Protein AF-A0A9D5K9U4-F1 (afdb_monomer_lite)

Foldseek 3Di:
DVVDPPDDLDPCPDPVNVQCQDDDCNHPVVVCVVVPDPDDDDPDPVSVVVVD

InterPro domains:
  IPR004352 Glycoside-hydrolase family GH114, TIM-barrel domain [PF03537] (3-49)
  IPR013785 Aldolase-type TIM barrel [G3DSA:3.20.20.70] (1-52)
  IPR017853 Glycoside hydrolase superfamily [SSF51445] (1-49)

Organism: NCBI:txid2052148

Structure (mmCIF, N/CA/C/O backbone):
data_AF-A0A9D5K9U4-F1
#
_entry.id   AF-A0A9D5K9U4-F1
#
loop_
_atom_site.group_PDB
_atom_site.id
_atom_site.type_symbol
_atom_site.label_atom_id
_atom_site.label_alt_id
_atom_site.label_comp_id
_atom_site.label_asym_id
_atom_site.label_entity_id
_atom_site.label_seq_id
_atom_site.pdbx_PDB_ins_code
_atom_site.Cartn_x
_atom_site.Cartn_y
_atom_site.Cartn_z
_atom_site.occupancy
_atom_site.B_iso_or_equiv
_atom_site.auth_seq_id
_atom_site.auth_comp_id
_atom_site.auth_asym_id
_atom_site.auth_atom_id
_atom_site.pdbx_PDB_model_num
ATOM 1 N N . ASN A 1 1 ? 4.904 8.496 -13.653 1.00 79.12 1 ASN A N 1
ATOM 2 C CA . ASN A 1 1 ? 3.946 7.891 -14.593 1.00 79.12 1 ASN A CA 1
ATOM 3 C C . ASN A 1 1 ? 3.558 8.950 -15.631 1.00 79.12 1 ASN A C 1
ATOM 5 O O . ASN A 1 1 ? 3.025 9.973 -15.212 1.00 79.12 1 ASN A O 1
ATOM 9 N N . PRO A 1 2 ? 3.913 8.789 -16.923 1.00 84.50 2 PRO A N 1
ATOM 10 C CA . PRO A 1 2 ? 3.672 9.803 -17.960 1.00 84.50 2 PRO A CA 1
ATOM 11 C C . PRO A 1 2 ? 2.201 10.207 -18.102 1.00 84.50 2 PRO A C 1
ATOM 13 O O . PRO A 1 2 ? 1.917 11.391 -18.273 1.00 84.50 2 PRO A O 1
ATOM 16 N N . ASP A 1 3 ? 1.285 9.251 -17.939 1.00 91.00 3 ASP A N 1
ATOM 17 C CA . ASP A 1 3 ? -0.159 9.482 -18.074 1.00 91.00 3 ASP A CA 1
ATOM 18 C C . ASP A 1 3 ? -0.805 9.972 -16.767 1.00 91.00 3 ASP A C 1
ATOM 20 O O . ASP A 1 3 ? -1.891 10.548 -16.772 1.00 91.00 3 ASP A O 1
ATOM 24 N N . TRP A 1 4 ? -0.114 9.800 -15.634 1.00 91.69 4 TRP A N 1
ATOM 25 C CA . TRP A 1 4 ? -0.635 10.093 -14.297 1.00 91.69 4 TRP A CA 1
ATOM 26 C C . TRP A 1 4 ? 0.318 11.007 -13.529 1.00 91.69 4 TRP A C 1
ATOM 28 O O . TRP A 1 4 ? 1.163 10.571 -12.737 1.00 91.69 4 TRP A O 1
ATOM 38 N N . LYS A 1 5 ? 0.190 12.313 -13.783 1.00 95.38 5 LYS A N 1
ATOM 39 C CA . LYS A 1 5 ? 0.988 13.348 -13.118 1.00 95.38 5 LYS A CA 1
ATOM 40 C C . LYS A 1 5 ? 0.814 13.269 -11.599 1.00 95.38 5 LYS A C 1
ATOM 42 O O . LYS A 1 5 ? -0.301 13.329 -11.097 1.00 95.38 5 LYS A O 1
ATOM 47 N N . GLY A 1 6 ? 1.933 13.205 -10.879 1.00 95.69 6 GLY A N 1
ATOM 48 C CA . GLY A 1 6 ? 1.955 13.067 -9.419 1.00 95.69 6 GLY A CA 1
ATOM 49 C C . GLY A 1 6 ? 2.047 11.620 -8.933 1.00 95.69 6 GLY A C 1
ATOM 50 O O . GLY A 1 6 ? 2.391 11.413 -7.774 1.00 95.69 6 GLY A O 1
ATOM 51 N N . ASN A 1 7 ? 1.848 10.630 -9.813 1.00 95.75 7 ASN A N 1
ATOM 52 C CA . ASN A 1 7 ? 2.069 9.226 -9.478 1.00 95.75 7 ASN A CA 1
ATOM 53 C C . ASN A 1 7 ? 3.508 8.821 -9.816 1.00 95.75 7 ASN A C 1
ATOM 55 O O . ASN A 1 7 ? 3.981 8.953 -10.957 1.00 95.75 7 ASN A O 1
ATOM 59 N N . TYR A 1 8 ? 4.187 8.276 -8.814 1.00 95.12 8 TYR A N 1
ATOM 60 C CA . TYR A 1 8 ? 5.557 7.787 -8.899 1.00 95.12 8 TYR A CA 1
ATOM 61 C C . TYR A 1 8 ? 5.552 6.264 -8.786 1.00 95.12 8 TYR A C 1
ATOM 63 O O . TYR A 1 8 ? 4.819 5.713 -7.969 1.00 95.12 8 TYR A O 1
ATOM 71 N N . LEU A 1 9 ? 6.355 5.591 -9.615 1.00 94.62 9 LEU A N 1
ATOM 72 C CA . LEU A 1 9 ? 6.599 4.163 -9.443 1.00 94.62 9 LEU A CA 1
ATOM 73 C C . LEU A 1 9 ? 7.388 3.976 -8.144 1.00 94.62 9 LEU A C 1
ATOM 75 O O . LEU A 1 9 ? 8.393 4.655 -7.923 1.00 94.62 9 LEU A O 1
ATOM 79 N N . VAL A 1 10 ? 6.920 3.073 -7.293 1.00 96.00 10 VAL A N 1
ATOM 80 C CA . VAL A 1 10 ? 7.512 2.796 -5.984 1.00 96.00 10 VAL A CA 1
ATOM 81 C C . VAL A 1 10 ? 8.040 1.373 -5.954 1.00 96.00 10 VAL A C 1
ATOM 83 O O . VAL A 1 10 ? 7.432 0.462 -6.514 1.00 96.00 10 VAL A O 1
ATOM 86 N N . ARG A 1 11 ? 9.175 1.172 -5.283 1.00 97.31 11 ARG A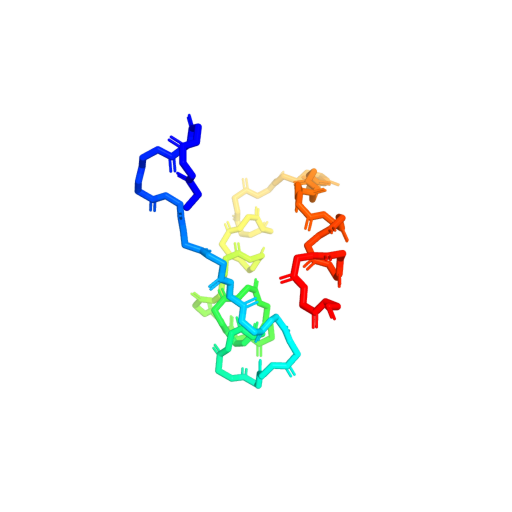 N 1
ATOM 87 C CA . ARG A 1 11 ? 9.703 -0.164 -4.996 1.00 97.31 11 ARG A CA 1
ATOM 88 C C . ARG A 1 11 ? 8.853 -0.795 -3.904 1.00 97.31 11 ARG A C 1
ATOM 90 O O . ARG A 1 11 ? 9.184 -0.730 -2.726 1.00 97.31 11 ARG A O 1
ATOM 97 N N . TYR A 1 12 ? 7.721 -1.362 -4.299 1.00 96.75 12 TYR A N 1
ATOM 98 C CA . TYR A 1 12 ? 6.679 -1.803 -3.374 1.00 96.75 12 TYR A CA 1
ATOM 99 C C . TYR A 1 12 ? 7.111 -2.941 -2.432 1.00 96.75 12 TYR A C 1
ATOM 101 O O . TYR A 1 12 ? 6.412 -3.256 -1.471 1.00 96.75 12 TYR A O 1
ATOM 109 N N . TRP A 1 13 ? 8.254 -3.570 -2.710 1.00 96.69 13 TRP A N 1
ATOM 110 C CA . TRP A 1 13 ? 8.855 -4.603 -1.872 1.00 96.69 13 TRP A CA 1
ATOM 111 C C . TRP A 1 13 ? 9.660 -4.057 -0.685 1.00 96.69 13 TRP A C 1
ATOM 113 O O . TRP A 1 13 ? 9.925 -4.837 0.230 1.00 96.69 13 TRP A O 1
ATOM 123 N N . GLU A 1 14 ? 10.036 -2.773 -0.682 1.00 98.00 14 GLU A N 1
ATOM 124 C CA . GLU A 1 14 ? 10.790 -2.149 0.414 1.00 98.00 14 GLU A CA 1
ATOM 125 C C . GLU A 1 14 ? 9.930 -2.037 1.681 1.00 98.00 14 GLU A C 1
ATOM 127 O O . GLU A 1 14 ? 8.729 -1.751 1.617 1.00 98.00 14 GLU A O 1
ATOM 132 N N . GLU A 1 15 ? 10.546 -2.247 2.845 1.00 97.44 15 GLU A N 1
ATOM 133 C CA . GLU A 1 15 ? 9.838 -2.247 4.131 1.00 97.44 15 GLU A CA 1
ATOM 134 C C . GLU A 1 15 ? 9.276 -0.864 4.478 1.00 97.44 15 GLU A C 1
ATOM 136 O O . GLU A 1 15 ? 8.169 -0.757 5.003 1.00 97.44 15 GLU A O 1
ATOM 141 N N . GLU A 1 16 ? 9.971 0.212 4.108 1.00 97.00 16 GLU A N 1
ATOM 142 C CA . GLU A 1 16 ? 9.497 1.579 4.319 1.00 97.00 16 GLU A CA 1
ATOM 143 C C . GLU A 1 16 ? 8.226 1.875 3.514 1.00 97.00 16 GLU A C 1
ATOM 145 O O . GLU A 1 16 ? 7.336 2.567 4.006 1.00 97.00 16 GLU A O 1
ATOM 150 N N . TRP A 1 17 ? 8.100 1.329 2.297 1.00 97.50 17 TRP A N 1
ATOM 151 C CA . TRP A 1 17 ? 6.863 1.460 1.523 1.00 97.50 17 TRP A CA 1
ATOM 152 C C . TRP A 1 17 ? 5.729 0.653 2.154 1.00 97.50 17 TRP A C 1
ATOM 154 O O . TRP A 1 17 ? 4.620 1.166 2.311 1.00 97.50 17 TRP A O 1
ATOM 164 N N . LYS A 1 18 ? 6.005 -0.591 2.565 1.00 97.62 18 LYS A N 1
ATOM 165 C CA . LYS A 1 18 ? 5.014 -1.424 3.258 1.00 97.62 18 LYS A CA 1
ATOM 166 C C . LYS A 1 18 ? 4.501 -0.742 4.522 1.00 97.62 18 LYS A C 1
ATOM 168 O O . LYS A 1 18 ? 3.292 -0.704 4.696 1.00 97.62 18 LYS A O 1
ATOM 173 N N . ALA A 1 19 ? 5.375 -0.125 5.321 1.00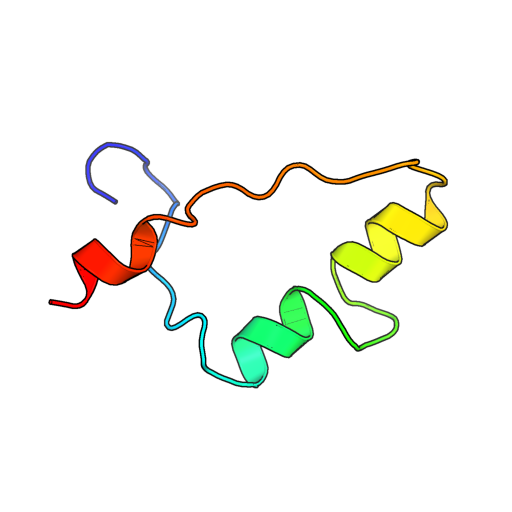 97.81 19 ALA A N 1
ATOM 174 C CA . ALA A 1 19 ? 5.006 0.575 6.554 1.00 97.81 19 ALA A CA 1
ATOM 175 C C . ALA A 1 19 ? 4.059 1.773 6.336 1.00 97.81 19 ALA A C 1
ATOM 177 O O . ALA A 1 19 ? 3.263 2.094 7.221 1.00 97.81 19 ALA A O 1
ATOM 178 N N . ILE A 1 20 ? 4.112 2.420 5.162 1.00 97.75 20 ILE A N 1
ATOM 179 C CA . ILE A 1 20 ? 3.146 3.460 4.766 1.00 97.75 20 ILE A CA 1
ATOM 180 C C . ILE A 1 20 ? 1.766 2.838 4.512 1.00 97.75 20 ILE A C 1
ATOM 182 O O . ILE A 1 20 ? 0.741 3.419 4.872 1.00 97.75 20 ILE A O 1
ATOM 186 N N . ILE A 1 21 ? 1.726 1.658 3.890 1.00 98.12 21 ILE A N 1
ATOM 187 C CA . ILE A 1 21 ? 0.481 1.002 3.480 1.00 98.12 21 ILE A CA 1
ATOM 188 C C . ILE A 1 21 ? -0.157 0.206 4.624 1.00 98.12 21 ILE A C 1
ATOM 190 O O . ILE A 1 21 ? -1.369 0.303 4.800 1.00 98.12 21 ILE A O 1
ATOM 194 N N . PHE A 1 22 ? 0.614 -0.555 5.407 1.00 97.38 22 PHE A N 1
ATOM 195 C CA . PHE A 1 22 ? 0.106 -1.457 6.446 1.00 97.38 22 PHE A CA 1
ATOM 196 C C . PHE A 1 22 ? 1.105 -1.715 7.589 1.00 97.38 22 PHE A C 1
ATOM 198 O O . PHE A 1 22 ? 2.298 -1.441 7.476 1.00 97.38 22 PHE A O 1
ATOM 205 N N . GLY A 1 23 ?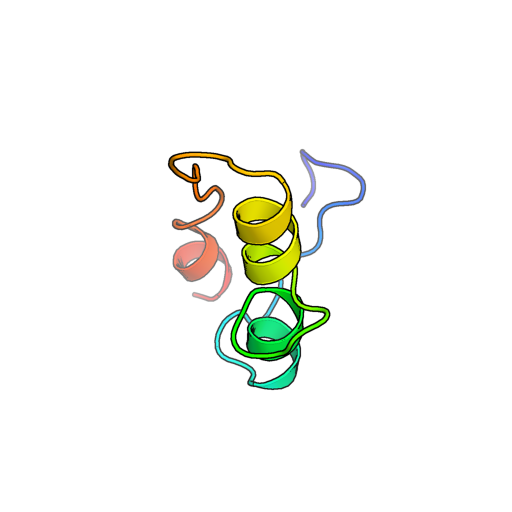 0.617 -2.318 8.680 1.00 91.62 23 GLY A N 1
ATOM 206 C CA . GLY A 1 23 ? 1.455 -2.885 9.747 1.00 91.62 23 GLY A CA 1
ATOM 207 C C . GLY A 1 23 ? 1.949 -1.886 10.796 1.00 91.62 23 GLY A C 1
ATOM 208 O O . GLY A 1 23 ? 2.785 -2.246 11.623 1.00 91.62 23 GLY A O 1
ATOM 209 N N . THR A 1 24 ? 1.448 -0.649 10.774 1.00 93.69 24 THR A N 1
ATOM 210 C CA . THR A 1 24 ? 1.711 0.377 11.794 1.00 93.69 24 THR A CA 1
ATOM 211 C C . THR A 1 24 ? 0.429 1.145 12.093 1.00 93.69 24 THR A C 1
ATOM 213 O O . THR A 1 24 ? -0.303 1.441 11.155 1.00 93.69 24 THR A O 1
ATOM 216 N N . ASP A 1 25 ? 0.217 1.574 13.342 1.00 91.94 25 ASP A N 1
ATOM 217 C CA . ASP A 1 25 ? -1.007 2.280 13.779 1.00 91.94 25 ASP A CA 1
ATOM 218 C C . ASP A 1 25 ? -1.339 3.554 12.969 1.00 91.94 25 ASP A C 1
ATOM 220 O O . ASP A 1 25 ? -2.459 4.064 13.011 1.00 91.94 25 ASP A O 1
ATOM 224 N N . SER A 1 26 ? -0.357 4.100 12.244 1.00 91.75 26 SER A N 1
ATOM 225 C CA . SER A 1 26 ? -0.493 5.269 11.367 1.00 91.75 26 SER A CA 1
ATOM 226 C C . SER A 1 26 ? -0.506 4.932 9.870 1.00 91.75 26 SER A C 1
ATOM 228 O O . SER A 1 26 ? -0.418 5.838 9.040 1.00 91.75 26 SER A O 1
ATOM 230 N N . SER A 1 27 ? -0.556 3.650 9.512 1.00 97.94 27 SER A N 1
ATOM 231 C CA . SER A 1 27 ? -0.568 3.178 8.130 1.00 97.94 27 SER A CA 1
ATOM 232 C C . SER A 1 27 ? -1.917 3.416 7.456 1.00 97.94 27 SER A C 1
ATOM 234 O O . SER A 1 27 ? -2.954 3.600 8.100 1.00 97.94 27 SER A O 1
ATOM 236 N N . TYR A 1 28 ? -1.912 3.419 6.124 1.00 97.75 28 TYR A N 1
ATOM 237 C CA . TYR A 1 28 ? -3.105 3.744 5.352 1.00 97.75 28 TYR A CA 1
ATOM 238 C C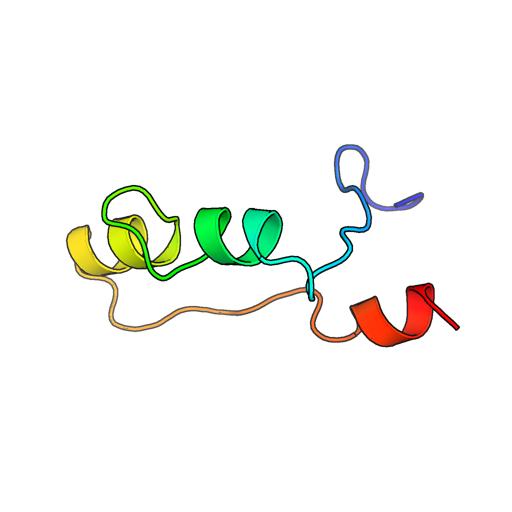 . TYR A 1 28 ? -4.234 2.719 5.543 1.00 97.75 28 TYR A C 1
ATOM 240 O O . TYR A 1 28 ? -5.389 3.113 5.703 1.00 97.75 28 TYR A O 1
ATOM 248 N N . LEU A 1 29 ? -3.923 1.416 5.577 1.00 98.00 29 LEU A N 1
ATOM 249 C CA . LEU A 1 29 ? -4.930 0.383 5.839 1.00 98.00 29 LEU A CA 1
ATOM 250 C C . LEU A 1 29 ? -5.513 0.489 7.250 1.00 98.00 29 LEU A C 1
ATOM 252 O O . LEU A 1 29 ? -6.726 0.343 7.397 1.00 98.00 29 LEU A O 1
ATOM 256 N N . ASP A 1 30 ? -4.708 0.827 8.256 1.00 97.50 30 ASP A N 1
ATOM 257 C CA . ASP A 1 30 ? -5.221 1.022 9.616 1.00 97.50 30 ASP A CA 1
ATOM 258 C C . ASP A 1 30 ? -6.163 2.231 9.683 1.00 97.50 30 ASP A C 1
ATOM 260 O O . ASP A 1 30 ? -7.225 2.162 10.303 1.00 97.50 30 ASP A O 1
ATOM 264 N N . ALA A 1 31 ? -5.861 3.314 8.958 1.00 96.88 31 ALA A N 1
ATOM 265 C CA . ALA A 1 31 ? -6.775 4.448 8.825 1.00 96.88 31 ALA A CA 1
ATOM 266 C C . ALA A 1 31 ? -8.100 4.074 8.130 1.00 96.88 31 ALA A C 1
ATOM 268 O O . ALA A 1 31 ? -9.153 4.600 8.498 1.00 96.88 31 ALA A O 1
ATOM 269 N N . VAL A 1 32 ? -8.076 3.179 7.137 1.00 97.56 32 VAL A N 1
ATOM 270 C CA . VAL A 1 32 ? -9.289 2.679 6.464 1.00 97.56 32 VAL A CA 1
ATOM 271 C C . VAL A 1 32 ? -10.120 1.800 7.404 1.00 97.56 32 VAL A C 1
ATOM 273 O O . VAL A 1 32 ? -11.329 2.006 7.520 1.00 97.56 32 VAL A O 1
ATOM 276 N N . ILE A 1 33 ? -9.482 0.876 8.127 1.00 96.62 33 ILE A N 1
ATOM 277 C CA . ILE A 1 33 ? -10.143 0.004 9.111 1.00 96.62 33 ILE A CA 1
ATOM 278 C C . ILE A 1 33 ? -10.794 0.840 10.219 1.00 96.62 33 ILE A C 1
ATOM 280 O O . ILE A 1 33 ? -11.964 0.641 10.538 1.00 96.62 33 ILE A O 1
ATOM 284 N N . ASN A 1 34 ? -10.074 1.829 10.756 1.00 96.12 34 ASN A N 1
ATOM 285 C CA . ASN A 1 34 ? -10.569 2.705 11.8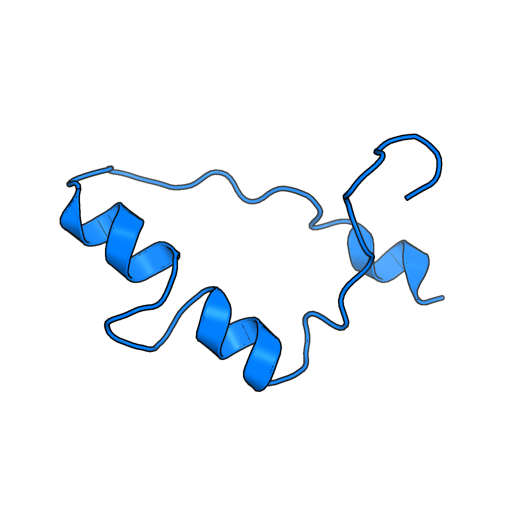23 1.00 96.12 34 ASN A CA 1
ATOM 286 C C . ASN A 1 34 ? -11.776 3.560 11.404 1.00 96.12 34 ASN A C 1
ATOM 288 O O . ASN A 1 34 ? -12.551 3.991 12.257 1.00 96.12 34 ASN A O 1
ATOM 292 N N . GLN A 1 35 ? -11.957 3.799 10.104 1.00 97.19 35 GLN A N 1
ATOM 293 C CA . GLN A 1 35 ? -13.129 4.490 9.561 1.00 97.19 35 GLN A CA 1
ATOM 294 C C . GLN A 1 35 ? -14.332 3.559 9.332 1.00 97.19 35 GLN A C 1
ATOM 296 O O . GLN A 1 35 ? -15.412 4.047 9.003 1.00 97.19 35 GLN A O 1
ATOM 301 N N . GLY A 1 36 ? -14.179 2.245 9.530 1.00 97.94 36 GLY A N 1
ATOM 302 C CA . GLY A 1 36 ? -15.268 1.271 9.434 1.00 97.94 36 GLY A CA 1
ATOM 303 C C . GLY A 1 36 ? -15.606 0.831 8.009 1.00 97.94 36 GLY A C 1
ATOM 304 O O . GLY A 1 36 ? -16.734 0.417 7.762 1.00 97.94 36 GLY A O 1
ATOM 305 N N . PHE A 1 37 ? -14.665 0.934 7.066 1.00 98.31 37 PHE A N 1
ATOM 306 C CA . PHE A 1 37 ? -14.842 0.364 5.728 1.00 98.31 37 PHE A CA 1
ATOM 307 C C . PHE A 1 37 ? -14.764 -1.170 5.767 1.00 98.31 37 PHE A C 1
ATOM 309 O O . PHE A 1 37 ? -13.879 -1.735 6.405 1.00 98.31 37 PHE A O 1
ATOM 316 N N . ASP A 1 38 ? -15.635 -1.843 5.011 1.00 98.25 38 ASP A N 1
ATOM 317 C CA . ASP A 1 38 ? -15.690 -3.314 4.945 1.00 98.25 38 ASP A CA 1
ATOM 318 C C . ASP A 1 38 ? -14.659 -3.944 3.988 1.00 98.25 38 ASP A C 1
ATOM 320 O O . ASP A 1 38 ? -14.509 -5.165 3.933 1.00 98.25 38 ASP A O 1
ATOM 324 N N . GLY A 1 39 ? -13.954 -3.136 3.193 1.00 97.25 39 GLY A N 1
ATOM 325 C CA . GLY A 1 39 ? -12.984 -3.635 2.224 1.00 97.25 39 GLY A CA 1
ATOM 326 C C . GLY A 1 39 ? -12.202 -2.536 1.516 1.00 97.25 39 GLY A C 1
ATOM 327 O O . GLY A 1 39 ? -12.515 -1.350 1.625 1.00 97.25 39 GLY A O 1
ATOM 328 N N . VAL A 1 40 ? -11.178 -2.952 0.770 1.00 97.81 40 VAL A N 1
ATOM 329 C CA . VAL A 1 40 ? -10.309 -2.071 -0.020 1.00 97.81 40 VAL A CA 1
ATOM 330 C C . VAL A 1 40 ? -10.207 -2.545 -1.460 1.00 97.81 40 VAL A C 1
ATOM 332 O O . VAL A 1 40 ? -10.264 -3.740 -1.747 1.00 97.81 40 VAL A O 1
ATOM 335 N N . TYR A 1 41 ? -10.015 -1.589 -2.362 1.00 97.94 41 TYR A N 1
ATOM 336 C CA . TYR A 1 41 ? -9.641 -1.842 -3.745 1.00 97.94 41 TYR A CA 1
ATOM 337 C C . TYR A 1 41 ? -8.161 -1.496 -3.921 1.00 97.94 41 TYR A C 1
ATOM 339 O O . TYR A 1 41 ? -7.751 -0.375 -3.620 1.00 97.94 41 TYR A O 1
ATOM 347 N N . LEU A 1 42 ? -7.361 -2.461 -4.378 1.00 97.12 42 LEU A N 1
ATOM 348 C CA . LEU A 1 42 ? -5.918 -2.301 -4.551 1.00 97.12 42 LEU A CA 1
ATOM 349 C C . LEU A 1 42 ? -5.603 -2.053 -6.028 1.00 97.12 42 LEU A C 1
ATOM 351 O O . LEU A 1 42 ? -5.729 -2.955 -6.854 1.00 97.12 42 LEU A O 1
ATOM 355 N N . ASP A 1 43 ? -5.205 -0.825 -6.348 1.00 96.31 43 ASP A N 1
ATOM 356 C CA . ASP A 1 43 ? -4.781 -0.433 -7.692 1.00 96.31 43 ASP A CA 1
ATOM 357 C C . ASP A 1 43 ? -3.283 -0.720 -7.920 1.00 96.31 43 ASP A C 1
ATOM 359 O O . ASP A 1 43 ? -2.526 -0.933 -6.969 1.00 96.31 43 ASP A O 1
ATOM 363 N N . LYS A 1 44 ? -2.845 -0.700 -9.186 1.00 95.06 44 LYS A N 1
ATOM 364 C CA . LYS A 1 44 ? -1.434 -0.798 -9.604 1.00 95.06 44 LYS A CA 1
ATOM 365 C C . LYS A 1 44 ? -0.725 -2.113 -9.244 1.00 95.06 44 LYS A C 1
ATOM 367 O O . LYS A 1 44 ? 0.501 -2.139 -9.114 1.00 95.06 44 LYS A O 1
ATOM 372 N N . ILE A 1 45 ? -1.467 -3.222 -9.165 1.00 95.75 45 ILE A N 1
ATOM 373 C CA . ILE A 1 45 ? -0.907 -4.580 -8.994 1.00 95.75 45 ILE A CA 1
ATOM 374 C C . ILE A 1 45 ? 0.040 -4.962 -10.146 1.00 95.75 45 ILE A C 1
ATOM 376 O O . ILE A 1 45 ? 0.989 -5.711 -9.941 1.00 95.75 45 ILE A O 1
ATOM 380 N N . ASP A 1 46 ? -0.178 -4.394 -11.331 1.00 95.44 46 ASP A N 1
ATOM 381 C CA . ASP A 1 46 ? 0.643 -4.546 -12.537 1.00 95.44 46 ASP A CA 1
ATOM 382 C C . ASP A 1 46 ? 2.008 -3.833 -12.481 1.00 95.44 46 ASP A C 1
ATOM 384 O O . ASP A 1 46 ? 2.820 -3.995 -13.386 1.00 95.44 46 ASP A O 1
ATOM 388 N N . SER A 1 47 ? 2.318 -3.082 -11.414 1.00 95.19 47 SER A N 1
ATOM 389 C CA . SER A 1 47 ? 3.574 -2.314 -11.304 1.00 95.19 47 SER A CA 1
ATOM 390 C C . SER A 1 47 ? 4.844 -3.169 -11.359 1.00 95.19 47 SER A C 1
ATOM 392 O O . SER A 1 47 ? 5.930 -2.616 -11.502 1.00 95.19 47 SER A O 1
ATOM 394 N N . TYR A 1 48 ? 4.747 -4.498 -11.226 1.00 94.94 48 TYR A N 1
ATOM 395 C CA . TYR A 1 48 ? 5.893 -5.388 -11.423 1.00 94.94 48 TYR A CA 1
ATOM 396 C C . TYR A 1 48 ? 6.415 -5.352 -12.868 1.00 94.94 48 TYR A C 1
ATOM 398 O O . TYR A 1 48 ? 7.605 -5.575 -13.077 1.00 94.94 48 TYR A O 1
ATOM 406 N N . GLU A 1 49 ? 5.560 -5.051 -13.853 1.00 95.56 49 GLU A N 1
ATOM 407 C CA . GLU 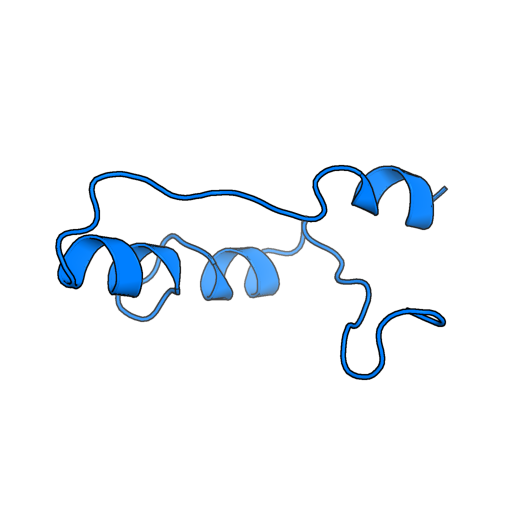A 1 49 ? 5.936 -4.972 -15.272 1.00 95.56 49 GLU A CA 1
ATOM 408 C C . GLU A 1 49 ? 6.812 -3.752 -15.568 1.00 95.56 49 GLU A C 1
ATOM 410 O O . GLU A 1 49 ? 7.672 -3.810 -16.440 1.00 95.56 49 GLU A O 1
ATOM 415 N N . ASP A 1 50 ? 6.657 -2.680 -14.787 1.00 92.62 50 ASP A N 1
ATOM 416 C CA . ASP A 1 50 ? 7.429 -1.441 -14.925 1.00 92.62 50 ASP A CA 1
ATOM 417 C C . ASP A 1 50 ? 8.876 -1.564 -14.385 1.00 92.62 50 ASP A C 1
ATOM 419 O O . ASP A 1 50 ? 9.676 -0.636 -14.529 1.00 92.62 50 ASP A O 1
ATOM 423 N N . PHE A 1 51 ? 9.215 -2.685 -13.733 1.00 89.62 51 PHE A N 1
ATOM 424 C CA . PHE A 1 51 ? 10.550 -2.974 -13.189 1.00 89.62 51 PHE A CA 1
ATOM 425 C C . PHE A 1 51 ? 11.354 -4.006 -13.998 1.00 89.62 51 PHE A C 1
ATOM 427 O O . PHE A 1 51 ? 12.483 -4.319 -13.605 1.00 89.62 51 PHE A O 1
ATOM 434 N N . LEU A 1 52 ? 10.788 -4.534 -15.088 1.00 79.75 52 LEU A N 1
ATOM 435 C CA . LEU A 1 52 ? 11.466 -5.427 -16.037 1.00 79.75 52 LEU A CA 1
ATOM 436 C C . LEU A 1 52 ? 12.315 -4.636 -17.042 1.00 79.75 52 LEU A C 1
ATOM 438 O O . LEU A 1 52 ? 13.407 -5.143 -17.388 1.00 79.75 52 LEU A O 1
#

Radius of gyration: 12.91 Å; chains: 1; bounding box: 27×19×32 Å

pLDDT: mean 95.15, std 4.1, range [79.12, 98.31]

Sequence (52 aa):
NPDWKGNYLVRYWEEEWKAIIFGTDSSYLDAVINQGFDGVYLDKIDSYEDFL

Secondary structure (DSSP, 8-state):
--SSTT-----TTSHHHHHHHSSSTTSHHHHHHHTT-S------GGGGGGG-